Protein AF-A0A7W1RXL4-F1 (afdb_monomer)

Sequence (149 aa):
MLALMIPVCATCIWIECLNARAGNILPRRSHEDGQVLPVHGAWRVGVASERGWRRSRRIDENVPLTPAERSLMEGSTTHNRHEGVLRNAVGTLGLFQYLTVPLLGITAIASLIGERRRRAIAVAIAGIMAALICGGFMFQREYFTSLGL

pLDDT: mean 80.93, std 16.41, range [36.94, 97.38]

Radius of gyration: 20.7 Å; Cα contacts (8 Å, |Δi|>4): 133; chains: 1; bounding box: 46×25×65 Å

Foldseek 3Di:
DVVLLVLLLVLLVVLVVLCVVLVVAFQDPPPPDPDPDDDSRDLDPQLLDPVSVCVVVVHDPPDDDDPVVVVVSVVRNVSSVSSVVSLVSLLVVVVVSVPSLVVLLVVLVVQCVPDPDPVSVVVSVVSNVSSVVSVVVCVVRVSVVSNVD

Structure (mmCIF, N/CA/C/O backbone):
data_AF-A0A7W1RXL4-F1
#
_entry.id   AF-A0A7W1RXL4-F1
#
loop_
_atom_site.group_PDB
_atom_site.id
_atom_site.type_symbol
_atom_site.label_atom_id
_atom_site.label_alt_id
_atom_site.label_comp_id
_atom_site.label_asym_id
_atom_site.label_entity_id
_atom_site.label_seq_id
_atom_site.pdbx_PDB_ins_code
_atom_site.Cartn_x
_atom_site.Cartn_y
_atom_site.Cartn_z
_atom_site.occupancy
_atom_site.B_iso_or_equiv
_atom_site.auth_seq_id
_atom_site.auth_comp_id
_atom_site.auth_asym_id
_atom_site.auth_atom_id
_atom_site.pdbx_PDB_model_num
ATOM 1 N N . MET A 1 1 ? -8.205 -5.772 20.413 1.00 89.56 1 MET A N 1
ATOM 2 C CA . MET A 1 1 ? -7.778 -4.429 19.961 1.00 89.56 1 MET A CA 1
ATOM 3 C C . MET A 1 1 ? -6.289 -4.350 19.641 1.00 89.56 1 MET A C 1
ATOM 5 O O . MET A 1 1 ? -5.980 -4.196 18.473 1.00 89.56 1 MET A O 1
ATOM 9 N N . LEU A 1 2 ? -5.365 -4.523 20.600 1.00 90.44 2 LEU A N 1
ATOM 10 C CA . LEU A 1 2 ? -3.914 -4.469 20.314 1.00 90.44 2 LEU A CA 1
ATOM 11 C C . LEU A 1 2 ? -3.477 -5.439 19.201 1.00 90.44 2 LEU A C 1
ATOM 13 O O . LEU A 1 2 ? -2.719 -5.052 18.320 1.00 90.44 2 LEU A O 1
ATOM 17 N N . ALA A 1 3 ? -4.038 -6.652 19.190 1.00 93.12 3 ALA A N 1
ATOM 18 C CA . ALA A 1 3 ? -3.791 -7.650 18.147 1.00 93.12 3 ALA A CA 1
ATOM 19 C C . ALA A 1 3 ? -4.220 -7.210 16.731 1.00 93.12 3 ALA A C 1
ATOM 21 O O . ALA A 1 3 ? -3.662 -7.707 15.765 1.00 93.12 3 ALA A O 1
ATOM 22 N N . LEU A 1 4 ? -5.179 -6.282 16.602 1.00 91.19 4 LEU A N 1
ATOM 23 C CA . LEU A 1 4 ? -5.565 -5.672 15.319 1.00 91.19 4 LEU A CA 1
ATOM 24 C C . LEU A 1 4 ? -4.742 -4.413 15.031 1.00 91.19 4 LEU A C 1
ATOM 26 O O . LEU A 1 4 ? -4.325 -4.184 13.903 1.00 91.19 4 LEU A O 1
ATOM 30 N N . MET A 1 5 ? -4.479 -3.608 16.060 1.00 93.62 5 MET A N 1
ATOM 31 C CA . MET A 1 5 ? -3.754 -2.346 15.935 1.00 93.62 5 MET A CA 1
ATOM 32 C C . MET A 1 5 ? -2.316 -2.552 15.446 1.00 93.62 5 MET A C 1
ATOM 34 O O . MET A 1 5 ? -1.869 -1.842 14.551 1.00 93.62 5 MET A O 1
ATOM 38 N N . ILE A 1 6 ? -1.602 -3.536 16.002 1.00 94.56 6 ILE A N 1
ATOM 39 C CA . ILE A 1 6 ? -0.208 -3.829 15.642 1.00 94.56 6 ILE A CA 1
ATOM 40 C C . ILE A 1 6 ? -0.053 -4.133 14.144 1.00 94.56 6 ILE A C 1
ATOM 42 O O . ILE A 1 6 ? 0.722 -3.426 13.500 1.00 94.56 6 ILE A O 1
ATOM 46 N N . PRO A 1 7 ? -0.759 -5.122 13.555 1.00 93.62 7 PRO A N 1
ATOM 47 C CA . PRO A 1 7 ? -0.607 -5.415 12.136 1.00 93.62 7 PRO A CA 1
ATOM 48 C C . PRO A 1 7 ? -1.058 -4.247 11.257 1.00 93.62 7 PRO A C 1
ATOM 50 O O . PRO A 1 7 ? -0.354 -3.941 10.305 1.00 93.62 7 PRO A O 1
ATOM 53 N N . VAL A 1 8 ? -2.143 -3.537 11.597 1.00 93.44 8 VAL A N 1
ATOM 54 C CA . VAL A 1 8 ? -2.611 -2.367 10.825 1.00 93.44 8 VAL A CA 1
ATOM 55 C C . VAL A 1 8 ? -1.540 -1.276 10.739 1.00 93.44 8 VAL A C 1
ATOM 57 O O . VAL A 1 8 ? -1.231 -0.791 9.646 1.00 93.44 8 VAL A O 1
ATOM 60 N N . CYS A 1 9 ? -0.942 -0.911 11.876 1.00 94.38 9 CYS A N 1
ATOM 61 C CA . CYS A 1 9 ? 0.126 0.084 11.914 1.00 94.38 9 CYS A CA 1
ATOM 62 C C . CYS A 1 9 ? 1.390 -0.428 11.214 1.00 94.38 9 CYS A C 1
ATOM 64 O O . CYS A 1 9 ? 2.008 0.313 10.454 1.00 94.38 9 CYS A O 1
ATOM 66 N N . ALA A 1 10 ? 1.764 -1.692 11.436 1.00 94.81 10 ALA A N 1
ATOM 67 C CA . ALA A 1 10 ? 2.951 -2.289 10.832 1.00 94.81 10 ALA A CA 1
ATOM 68 C C . ALA A 1 10 ? 2.859 -2.320 9.302 1.00 94.81 10 ALA A C 1
ATOM 70 O O . ALA A 1 10 ? 3.810 -1.924 8.630 1.00 94.81 10 ALA A O 1
ATOM 71 N N . THR A 1 11 ? 1.713 -2.721 8.739 1.00 92.06 11 THR A N 1
ATOM 72 C CA . THR A 1 11 ? 1.513 -2.705 7.285 1.00 92.06 11 THR A CA 1
ATOM 73 C C . THR A 1 11 ? 1.522 -1.280 6.742 1.00 92.06 11 THR A C 1
ATOM 75 O O . THR A 1 11 ? 2.130 -1.043 5.703 1.00 92.06 11 THR A O 1
ATOM 78 N N . CYS A 1 12 ? 0.921 -0.317 7.455 1.00 91.50 12 CYS A N 1
ATOM 79 C CA . CYS A 1 12 ? 0.916 1.087 7.038 1.00 91.50 12 CYS A CA 1
ATOM 80 C C . CYS A 1 12 ? 2.339 1.655 6.974 1.00 91.50 12 CYS A C 1
ATOM 82 O O . CYS A 1 12 ? 2.740 2.210 5.955 1.00 91.50 12 CYS A O 1
ATOM 84 N N . ILE A 1 13 ? 3.122 1.462 8.038 1.00 92.88 13 ILE A N 1
ATOM 85 C CA . ILE A 1 13 ? 4.515 1.915 8.114 1.00 92.88 13 ILE A CA 1
ATOM 86 C C . ILE A 1 13 ? 5.356 1.242 7.032 1.00 92.88 13 ILE A C 1
ATOM 88 O O . ILE A 1 13 ? 6.143 1.904 6.363 1.00 92.88 13 ILE A O 1
ATOM 92 N N . TRP A 1 14 ? 5.188 -0.066 6.832 1.00 91.75 14 TRP A N 1
ATOM 93 C CA . TRP A 1 14 ? 5.956 -0.800 5.833 1.00 91.75 14 TRP A CA 1
ATOM 94 C C . TRP A 1 14 ? 5.702 -0.287 4.414 1.00 91.75 14 TRP A C 1
ATOM 96 O O . TRP A 1 14 ? 6.661 -0.052 3.676 1.00 91.75 14 TRP A O 1
ATOM 106 N N . ILE A 1 15 ? 4.437 -0.050 4.051 1.00 88.44 15 ILE A N 1
ATOM 107 C CA . ILE A 1 15 ? 4.082 0.528 2.750 1.00 88.44 15 ILE A CA 1
ATOM 108 C C . ILE A 1 15 ? 4.684 1.932 2.602 1.00 88.44 15 ILE A C 1
ATOM 110 O O . ILE A 1 15 ? 5.270 2.232 1.564 1.00 88.44 15 ILE A O 1
ATOM 114 N N . GLU A 1 16 ? 4.629 2.766 3.641 1.00 89.12 16 GLU A N 1
ATOM 115 C CA . GLU A 1 16 ? 5.229 4.106 3.617 1.00 89.12 16 GLU A CA 1
ATOM 116 C C . GLU A 1 16 ? 6.760 4.065 3.476 1.00 89.12 16 GLU A C 1
ATOM 118 O O . GLU A 1 16 ? 7.337 4.827 2.700 1.00 89.12 16 GLU A O 1
ATOM 123 N N . CYS A 1 17 ? 7.438 3.119 4.131 1.00 89.56 17 CYS A N 1
ATOM 124 C CA . CYS A 1 17 ? 8.870 2.898 3.939 1.00 89.56 17 CYS A CA 1
ATOM 125 C C . CYS A 1 17 ? 9.202 2.444 2.510 1.00 89.56 17 CYS A C 1
ATOM 127 O O . CYS A 1 17 ? 10.201 2.891 1.941 1.00 89.56 17 CYS A O 1
ATOM 129 N N . LEU A 1 18 ? 8.393 1.557 1.920 1.00 86.62 18 LEU A N 1
ATOM 130 C CA . LEU A 1 18 ? 8.566 1.136 0.528 1.00 86.62 18 LEU A CA 1
ATOM 131 C C . LEU A 1 18 ? 8.333 2.302 -0.437 1.00 86.62 18 LEU A C 1
ATOM 133 O O . LEU A 1 18 ? 9.106 2.475 -1.375 1.00 86.62 18 LEU A O 1
ATOM 137 N N . ASN A 1 19 ? 7.328 3.134 -0.173 1.00 84.19 19 ASN A N 1
ATOM 138 C CA . ASN A 1 19 ? 7.045 4.327 -0.956 1.00 84.19 19 ASN A CA 1
ATOM 139 C C . ASN A 1 19 ? 8.203 5.335 -0.887 1.00 84.19 19 ASN A C 1
ATOM 141 O O . ASN A 1 19 ? 8.666 5.813 -1.921 1.00 84.19 19 ASN A O 1
ATOM 145 N N . ALA A 1 20 ? 8.755 5.582 0.303 1.00 84.56 20 ALA A N 1
ATOM 146 C CA . ALA A 1 20 ? 9.934 6.429 0.463 1.00 84.56 20 ALA A CA 1
ATOM 147 C C . ALA A 1 20 ? 11.139 5.894 -0.336 1.00 84.56 20 ALA A C 1
ATOM 149 O O . ALA A 1 20 ? 11.817 6.660 -1.019 1.00 84.56 20 ALA A O 1
ATOM 150 N N . ARG A 1 21 ? 11.370 4.571 -0.331 1.00 81.88 21 ARG A N 1
ATOM 151 C CA . AR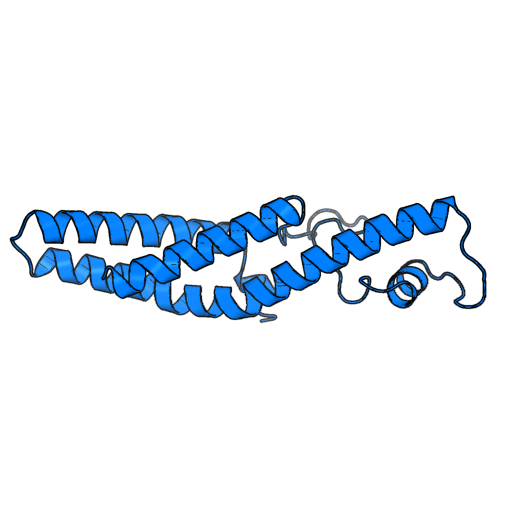G A 1 21 ? 12.435 3.916 -1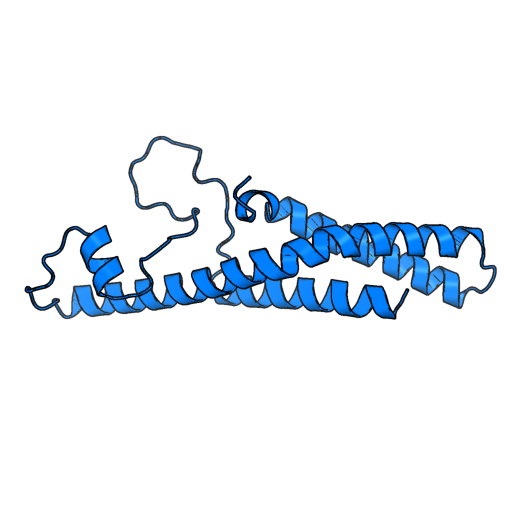.123 1.00 81.88 21 ARG A CA 1
ATOM 152 C C . ARG A 1 21 ? 12.193 3.951 -2.629 1.00 81.88 21 ARG A C 1
ATOM 154 O O . ARG A 1 21 ? 13.151 3.947 -3.400 1.00 81.88 21 ARG A O 1
ATOM 161 N N . ALA A 1 22 ? 10.934 3.965 -3.047 1.00 75.56 22 ALA A N 1
ATOM 162 C CA . ALA A 1 22 ? 10.570 4.150 -4.441 1.00 75.56 22 ALA A CA 1
ATOM 163 C C . ALA A 1 22 ? 10.787 5.607 -4.896 1.00 75.56 22 ALA A C 1
ATOM 165 O O . ALA A 1 22 ? 10.817 5.863 -6.089 1.00 75.56 22 ALA A O 1
ATOM 166 N N . GLY A 1 23 ? 11.008 6.556 -3.979 1.00 77.38 23 GLY A N 1
ATOM 167 C CA . GLY A 1 23 ? 11.140 7.979 -4.301 1.00 77.38 23 GLY A CA 1
ATOM 168 C C . GLY A 1 23 ? 9.820 8.738 -4.179 1.00 77.38 23 GLY A C 1
ATOM 169 O O . GLY A 1 23 ? 9.614 9.723 -4.878 1.00 77.38 23 GLY A O 1
ATOM 170 N N . ASN A 1 24 ? 8.927 8.282 -3.294 1.00 75.69 24 ASN A N 1
ATOM 171 C CA . ASN A 1 24 ? 7.586 8.829 -3.079 1.00 75.69 24 ASN A CA 1
ATOM 172 C C . ASN A 1 24 ? 6.685 8.758 -4.323 1.00 75.69 24 ASN A C 1
ATOM 174 O O . ASN A 1 24 ? 5.849 9.638 -4.544 1.00 75.69 24 ASN A O 1
ATOM 178 N N . ILE A 1 25 ? 6.853 7.698 -5.120 1.00 66.62 25 ILE A N 1
ATOM 179 C CA . ILE A 1 25 ? 6.009 7.404 -6.277 1.00 66.62 25 ILE A CA 1
ATOM 180 C C . ILE A 1 25 ? 4.684 6.856 -5.762 1.00 66.62 25 ILE A C 1
ATOM 182 O O . ILE A 1 25 ? 4.525 5.662 -5.508 1.00 66.62 25 ILE A O 1
ATOM 186 N N . LEU A 1 26 ? 3.711 7.737 -5.620 1.00 60.72 26 LEU A N 1
ATOM 187 C CA . LEU A 1 26 ? 2.337 7.283 -5.564 1.00 60.72 26 LEU A CA 1
ATOM 188 C C . LEU A 1 26 ? 1.743 7.194 -6.956 1.00 60.72 26 LEU A C 1
ATOM 190 O O . LEU A 1 26 ? 2.130 7.983 -7.823 1.00 60.72 26 LEU A O 1
ATOM 194 N N . PRO A 1 27 ? 0.715 6.353 -7.136 1.00 54.53 27 PRO A N 1
ATOM 195 C CA . PRO A 1 27 ? -0.251 6.563 -8.197 1.00 54.53 27 PRO A CA 1
ATOM 196 C C . PRO A 1 27 ? -0.984 7.882 -7.931 1.00 54.53 27 PRO A C 1
ATOM 198 O O . PRO A 1 27 ? -2.051 7.917 -7.333 1.00 54.53 27 PRO A O 1
ATOM 201 N N . ARG A 1 28 ? -0.378 9.004 -8.314 1.00 49.78 28 ARG A N 1
ATOM 202 C CA . ARG A 1 28 ? -1.077 10.278 -8.427 1.00 49.78 28 ARG A CA 1
ATOM 203 C C . ARG A 1 28 ? -1.587 10.317 -9.856 1.00 49.78 28 ARG A C 1
ATOM 205 O O . ARG A 1 28 ? -0.766 10.279 -10.774 1.00 49.78 28 ARG A O 1
ATOM 212 N N . ARG A 1 29 ? -2.916 10.338 -10.030 1.00 47.06 29 ARG A N 1
ATOM 213 C CA . ARG A 1 29 ? -3.607 10.558 -11.312 1.00 47.06 29 ARG A CA 1
ATOM 214 C C . ARG A 1 29 ? -2.745 11.386 -12.264 1.00 47.06 29 ARG A C 1
ATOM 216 O O . ARG A 1 29 ? -2.581 12.586 -12.089 1.00 47.06 29 ARG A O 1
ATOM 223 N N . SER A 1 30 ? -2.234 10.737 -13.299 1.00 44.25 30 SER A N 1
ATOM 224 C CA . SER A 1 30 ? -1.622 11.382 -14.463 1.00 44.25 30 SER A CA 1
ATOM 225 C C . SER A 1 3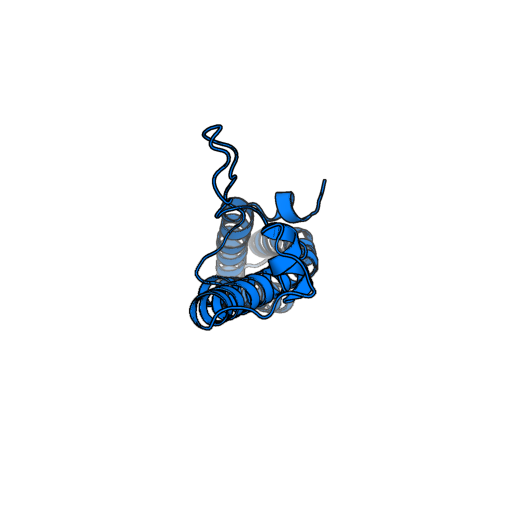0 ? -2.703 11.746 -15.484 1.00 44.25 30 SER A C 1
ATOM 227 O O . SER A 1 30 ? -2.549 11.514 -16.677 1.00 44.25 30 SER A O 1
ATOM 229 N N . HIS A 1 31 ? -3.842 12.243 -14.992 1.00 42.88 31 HIS A N 1
ATOM 230 C CA . HIS A 1 31 ? -5.037 12.472 -15.801 1.00 42.88 31 HIS A CA 1
ATOM 231 C C . HIS A 1 31 ? -5.323 13.948 -16.084 1.00 42.88 31 HIS A C 1
ATOM 233 O O . HIS A 1 31 ? -6.324 14.243 -16.733 1.00 42.88 31 HIS A O 1
ATOM 239 N N . GLU A 1 32 ? -4.456 14.854 -15.638 1.00 42.31 32 GLU A N 1
ATOM 240 C CA . GLU A 1 32 ? -4.514 16.259 -16.022 1.00 42.31 32 GLU A CA 1
ATOM 241 C C . GLU A 1 32 ? -3.408 16.554 -17.031 1.00 42.31 32 GLU A C 1
ATOM 243 O O . GLU A 1 32 ? -2.256 16.167 -16.849 1.00 42.31 32 GLU A O 1
ATOM 248 N N . ASP A 1 33 ? -3.828 17.235 -18.090 1.00 40.03 33 ASP A N 1
ATOM 249 C CA . ASP A 1 33 ? -3.053 17.768 -19.201 1.00 40.03 33 ASP A CA 1
ATOM 250 C C . ASP A 1 33 ? -2.632 16.735 -20.242 1.00 40.03 33 ASP A C 1
ATOM 252 O O . ASP A 1 33 ? -1.752 15.911 -20.028 1.00 40.03 33 ASP A O 1
ATOM 256 N N . GLY A 1 34 ? -3.276 16.806 -21.414 1.00 42.56 34 GLY A N 1
ATOM 257 C CA . GLY A 1 34 ? -3.068 15.953 -22.589 1.00 42.56 34 GLY A CA 1
ATOM 258 C C . GLY A 1 34 ? -1.685 16.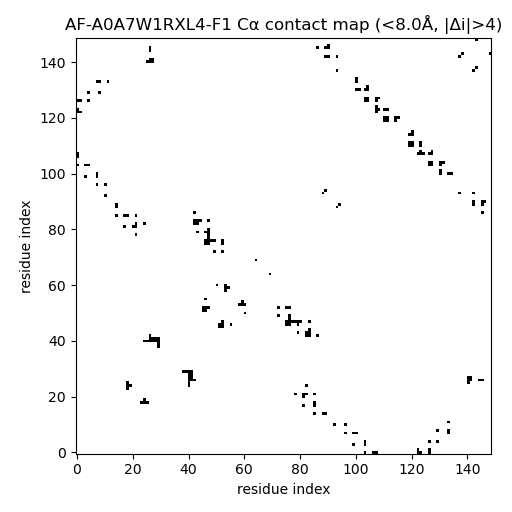083 -23.238 1.00 42.56 34 GLY A C 1
ATOM 259 O O . GLY A 1 34 ? -1.570 16.265 -24.448 1.00 42.56 34 GLY A O 1
ATOM 260 N N . GLN A 1 35 ? -0.627 15.971 -22.443 1.00 36.94 35 GLN A N 1
ATOM 261 C CA . GLN A 1 35 ? 0.745 15.845 -22.879 1.00 36.94 35 GLN A CA 1
ATOM 262 C C . GLN A 1 35 ? 1.126 14.367 -22.934 1.00 36.94 35 GLN A C 1
ATOM 264 O O . GLN A 1 35 ? 1.158 13.655 -21.933 1.00 36.94 35 GLN A O 1
ATOM 269 N N . VAL A 1 36 ? 1.492 13.922 -24.134 1.00 43.06 36 VAL A N 1
ATOM 270 C CA . VAL A 1 36 ? 2.105 12.618 -24.425 1.00 43.06 36 VAL A CA 1
ATOM 271 C C . VAL A 1 36 ? 3.578 12.624 -23.974 1.00 43.06 36 VAL A C 1
ATOM 273 O O . VAL A 1 36 ? 4.491 12.305 -24.732 1.00 43.06 36 VAL A O 1
ATOM 276 N N . LEU A 1 37 ? 3.834 13.048 -22.737 1.00 41.78 37 LEU A N 1
ATOM 277 C CA . LEU A 1 37 ? 5.143 12.980 -22.093 1.00 41.78 37 LEU A CA 1
ATOM 278 C C . LEU A 1 37 ? 5.144 11.856 -21.050 1.00 41.78 37 LEU A C 1
ATOM 280 O O . LEU A 1 37 ? 4.086 11.454 -20.566 1.00 41.78 37 LEU A O 1
ATOM 284 N N . PRO A 1 38 ? 6.316 11.257 -20.771 1.00 42.19 38 PRO A N 1
ATOM 285 C CA . PRO A 1 38 ? 6.427 9.935 -20.176 1.00 42.19 38 PRO A CA 1
ATOM 286 C C . PRO A 1 38 ? 5.966 9.979 -18.719 1.00 42.19 38 PRO A C 1
ATOM 288 O O . PRO A 1 38 ? 6.744 10.245 -17.812 1.00 42.19 38 PRO A O 1
ATOM 291 N N . VAL A 1 39 ? 4.685 9.678 -18.543 1.00 44.78 39 VAL A N 1
ATOM 292 C CA . VAL A 1 39 ? 3.904 9.571 -17.315 1.00 44.78 39 VAL A CA 1
ATOM 293 C C . VAL A 1 39 ? 4.766 9.260 -16.082 1.00 44.78 39 VAL A C 1
ATOM 295 O O . VAL A 1 39 ? 5.299 8.155 -15.935 1.00 44.78 39 VAL A O 1
ATOM 298 N N . HIS A 1 40 ? 4.905 10.258 -15.208 1.00 42.00 40 HIS A N 1
ATOM 299 C CA . HIS A 1 40 ? 5.562 10.182 -13.897 1.00 42.00 40 HIS A CA 1
ATOM 300 C C . HIS A 1 40 ? 4.570 9.874 -12.753 1.00 42.00 40 HIS A C 1
ATOM 302 O O . HIS A 1 40 ? 4.841 10.185 -11.599 1.00 42.00 40 HIS A O 1
ATOM 308 N N . GLY A 1 41 ? 3.420 9.255 -13.048 1.00 43.69 41 GLY A N 1
ATOM 309 C CA . GLY A 1 41 ? 2.386 8.986 -12.033 1.00 43.69 41 GLY A CA 1
ATOM 310 C C . GLY A 1 41 ? 1.509 7.755 -12.270 1.00 43.69 41 GLY A C 1
ATOM 311 O O . GLY A 1 41 ? 0.553 7.544 -11.533 1.00 43.69 41 GLY A O 1
ATOM 312 N N . ALA A 1 42 ? 1.799 6.937 -13.284 1.00 52.19 42 ALA A N 1
ATOM 313 C CA . ALA A 1 42 ? 1.082 5.691 -13.541 1.00 52.19 42 ALA A CA 1
ATOM 314 C C . ALA A 1 42 ? 2.040 4.519 -13.399 1.00 52.19 42 ALA A C 1
ATOM 316 O O . ALA A 1 42 ? 3.151 4.572 -13.927 1.00 52.19 42 ALA A O 1
ATOM 317 N N . TRP A 1 43 ? 1.560 3.465 -12.737 1.00 55.41 43 TRP A N 1
ATOM 318 C CA . TRP A 1 43 ? 2.293 2.224 -12.547 1.00 55.41 43 TRP A CA 1
ATOM 319 C C . TRP A 1 43 ? 2.874 1.716 -13.876 1.00 55.41 43 TRP A C 1
ATOM 321 O O . TRP A 1 43 ? 2.119 1.234 -14.728 1.00 55.41 43 TRP A O 1
ATOM 331 N N . ARG A 1 44 ? 4.193 1.783 -14.079 1.00 58.12 44 ARG A N 1
ATOM 332 C CA . ARG A 1 44 ? 4.833 1.309 -15.313 1.00 58.12 44 ARG A CA 1
ATOM 333 C C . ARG A 1 44 ? 4.891 -0.208 -15.331 1.00 58.12 44 ARG A C 1
ATOM 335 O O . ARG A 1 44 ? 5.810 -0.843 -14.818 1.00 58.12 44 ARG A O 1
ATOM 342 N N . VAL A 1 45 ? 3.900 -0.815 -15.976 1.00 56.03 45 VAL A N 1
ATOM 343 C CA . VAL A 1 45 ? 3.885 -2.262 -16.202 1.00 56.03 45 VAL A CA 1
ATOM 344 C C . VAL A 1 45 ? 4.895 -2.615 -17.289 1.00 56.03 45 VAL A C 1
ATOM 346 O O . VAL A 1 45 ? 4.794 -2.151 -18.420 1.00 56.03 45 VAL A O 1
ATOM 349 N N . GLY A 1 46 ? 5.870 -3.459 -16.951 1.00 56.78 46 GLY A N 1
ATOM 350 C CA . GLY A 1 46 ? 6.698 -4.147 -17.946 1.00 56.78 46 GLY A CA 1
ATOM 351 C C . GLY A 1 46 ? 8.049 -3.515 -18.283 1.00 56.78 46 GLY A C 1
ATOM 352 O O . GLY A 1 46 ? 8.745 -4.069 -19.124 1.00 56.78 46 GLY A O 1
ATOM 353 N N . VAL A 1 47 ? 8.478 -2.434 -17.619 1.00 63.12 47 VAL A N 1
ATOM 354 C CA . VAL A 1 47 ? 9.770 -1.756 -17.895 1.00 63.12 47 VAL A CA 1
ATOM 355 C C . VAL A 1 47 ? 10.879 -2.147 -16.889 1.00 63.12 47 VAL A C 1
ATOM 357 O O . VAL A 1 47 ? 11.952 -1.554 -16.838 1.00 63.12 47 VAL A O 1
ATOM 360 N N . ALA A 1 48 ? 10.656 -3.189 -16.081 1.00 67.94 48 ALA A N 1
ATOM 361 C CA . ALA A 1 48 ? 11.635 -3.694 -15.104 1.00 67.94 48 ALA A CA 1
ATOM 362 C C . ALA A 1 48 ? 12.744 -4.580 -15.718 1.00 67.94 48 ALA A C 1
ATOM 364 O O . ALA A 1 48 ? 13.582 -5.112 -14.997 1.00 67.94 48 ALA A O 1
ATOM 365 N N . SER A 1 49 ? 12.751 -4.756 -17.042 1.00 81.75 49 SER A N 1
ATOM 366 C CA . SER A 1 49 ? 13.786 -5.485 -17.785 1.00 81.75 49 SER A CA 1
ATOM 367 C C . SER A 1 49 ? 14.336 -4.619 -18.914 1.00 81.75 49 SER A C 1
ATOM 369 O O . SER A 1 49 ? 13.622 -3.755 -19.424 1.00 81.75 49 SER A O 1
ATOM 371 N N . GLU A 1 50 ? 15.570 -4.886 -19.354 1.00 82.38 50 GLU A N 1
ATOM 372 C CA . GLU A 1 50 ? 16.153 -4.249 -20.547 1.00 82.38 50 GLU A CA 1
ATOM 373 C C . GLU A 1 50 ? 15.221 -4.380 -21.755 1.00 82.38 50 GLU A C 1
ATOM 375 O O . GLU A 1 50 ? 14.946 -3.400 -22.442 1.00 82.38 50 GLU A O 1
ATOM 380 N N . ARG A 1 51 ? 14.658 -5.573 -21.972 1.00 85.31 51 ARG A N 1
ATOM 381 C CA . ARG A 1 51 ? 13.717 -5.836 -23.066 1.00 85.31 51 ARG A CA 1
ATOM 382 C C . ARG A 1 51 ? 12.484 -4.936 -22.994 1.00 85.31 51 ARG A C 1
ATOM 384 O O . ARG A 1 51 ? 12.053 -4.377 -23.997 1.00 85.31 51 ARG A O 1
ATOM 391 N N . GLY A 1 52 ? 11.935 -4.773 -21.793 1.00 82.06 52 GLY A N 1
ATOM 392 C CA . GLY A 1 52 ? 10.826 -3.863 -21.522 1.00 82.06 52 GLY A CA 1
ATOM 393 C C . GLY A 1 52 ? 11.177 -2.400 -21.776 1.00 82.06 52 GLY A C 1
ATOM 394 O O . GLY A 1 52 ? 10.415 -1.675 -22.416 1.00 82.06 52 GLY A O 1
ATOM 395 N N . TRP A 1 53 ? 12.361 -1.981 -21.327 1.00 84.94 53 TRP A N 1
ATOM 396 C CA . TRP A 1 53 ? 12.895 -0.641 -21.554 1.00 84.94 53 TRP A CA 1
ATOM 397 C C . TRP A 1 53 ? 13.089 -0.345 -23.041 1.00 84.94 53 TRP A C 1
ATOM 399 O O . TRP A 1 53 ? 12.564 0.657 -23.532 1.00 84.94 53 TRP A O 1
ATOM 409 N N . ARG A 1 54 ? 13.712 -1.263 -23.784 1.00 84.50 54 ARG A N 1
ATOM 410 C CA . ARG A 1 54 ? 13.887 -1.167 -25.238 1.00 84.50 54 ARG A CA 1
ATOM 411 C C . ARG A 1 54 ? 12.555 -1.077 -25.971 1.00 84.50 54 ARG A C 1
ATOM 413 O O . ARG A 1 54 ? 12.367 -0.152 -26.756 1.00 84.50 54 ARG A O 1
ATOM 420 N N . ARG A 1 55 ? 11.592 -1.953 -25.652 1.00 84.12 55 ARG A N 1
ATOM 421 C CA . ARG A 1 55 ? 10.234 -1.902 -26.230 1.00 84.12 55 ARG A CA 1
ATOM 422 C C . ARG A 1 55 ? 9.549 -0.565 -25.971 1.00 84.12 55 ARG A C 1
ATOM 424 O O . ARG A 1 55 ? 8.972 0.003 -26.893 1.00 84.12 55 ARG A O 1
ATOM 431 N N . SER A 1 56 ? 9.654 -0.035 -24.750 1.00 80.00 56 SER A N 1
ATOM 432 C CA . SER A 1 56 ? 9.057 1.259 -24.390 1.00 80.00 56 SER A CA 1
ATOM 433 C C . SER A 1 56 ? 9.648 2.434 -25.177 1.00 80.00 56 SER A C 1
ATOM 435 O O . SER A 1 56 ? 8.950 3.411 -25.435 1.00 80.00 56 SER A O 1
ATOM 437 N N . ARG A 1 57 ? 10.913 2.322 -25.603 1.00 82.44 57 ARG A N 1
ATOM 438 C CA . ARG A 1 57 ? 11.623 3.336 -26.395 1.00 82.44 57 ARG A CA 1
ATOM 439 C C . ARG A 1 57 ? 11.714 3.015 -27.887 1.00 82.44 57 ARG A C 1
ATOM 441 O O . ARG A 1 57 ? 12.323 3.785 -28.618 1.00 82.44 57 ARG A O 1
ATOM 448 N N . ARG A 1 58 ? 11.097 1.916 -28.341 1.00 85.56 58 ARG A N 1
ATOM 449 C CA . ARG A 1 58 ? 11.159 1.426 -29.731 1.00 85.56 58 ARG A CA 1
ATOM 450 C C . ARG A 1 58 ? 12.600 1.244 -30.239 1.00 85.56 58 ARG A C 1
ATOM 452 O O . ARG A 1 58 ? 12.884 1.500 -31.403 1.00 85.56 58 ARG A O 1
ATOM 459 N N . ILE A 1 59 ? 13.497 0.812 -29.355 1.00 85.69 59 ILE A N 1
ATOM 460 C CA . ILE A 1 59 ? 14.894 0.492 -29.679 1.00 85.69 59 ILE A CA 1
ATOM 461 C C . ILE A 1 59 ? 14.961 -0.979 -30.106 1.00 85.69 59 ILE A C 1
ATOM 463 O O . ILE A 1 59 ? 14.387 -1.836 -29.431 1.00 85.69 59 ILE A O 1
ATOM 467 N N . ASP A 1 60 ? 15.664 -1.273 -31.203 1.00 89.12 60 ASP A N 1
ATOM 468 C CA . ASP A 1 60 ? 15.897 -2.643 -31.680 1.00 89.12 60 ASP A CA 1
ATOM 469 C C . ASP A 1 60 ? 16.642 -3.470 -30.614 1.00 89.12 60 ASP A C 1
ATOM 471 O O . ASP A 1 60 ? 17.601 -2.996 -30.003 1.00 89.12 60 ASP A O 1
ATOM 475 N N . GLU A 1 61 ? 16.198 -4.706 -30.364 1.00 89.12 61 GLU A N 1
ATOM 476 C CA . GLU A 1 61 ? 16.816 -5.621 -29.393 1.00 89.12 61 GLU A CA 1
ATOM 477 C C . GLU A 1 61 ? 18.239 -6.041 -29.809 1.00 89.12 61 GLU A C 1
ATOM 479 O O . GLU A 1 61 ? 19.052 -6.351 -28.941 1.00 89.12 61 GLU A O 1
ATOM 484 N N . ASN A 1 62 ? 18.564 -5.990 -31.104 1.00 92.25 62 ASN A N 1
ATOM 485 C CA . ASN A 1 62 ? 19.856 -6.427 -31.642 1.00 92.25 62 ASN A CA 1
ATOM 486 C C . ASN A 1 62 ? 20.943 -5.341 -31.605 1.00 92.25 62 ASN A C 1
ATOM 488 O O . ASN A 1 62 ? 22.119 -5.636 -31.815 1.00 92.25 62 ASN A O 1
ATOM 492 N N . VAL A 1 63 ? 20.575 -4.082 -31.349 1.00 91.88 63 VAL A N 1
ATOM 493 C CA . VAL A 1 63 ? 21.529 -2.965 -31.328 1.00 91.88 63 VAL A CA 1
ATOM 494 C C . VAL A 1 63 ? 22.166 -2.857 -29.935 1.00 91.88 63 VAL A C 1
ATOM 496 O O . VAL A 1 63 ? 21.441 -2.777 -28.937 1.00 91.88 63 VAL A O 1
ATOM 499 N N . PRO A 1 64 ? 23.504 -2.848 -29.807 1.00 92.56 64 PRO A N 1
ATOM 500 C CA . PRO A 1 64 ? 24.148 -2.654 -28.512 1.00 92.56 64 PRO A CA 1
ATOM 501 C C . PRO A 1 64 ? 23.844 -1.253 -27.964 1.00 92.56 64 PRO A C 1
ATOM 503 O O . PRO A 1 64 ? 23.950 -0.265 -28.687 1.00 92.56 64 PRO A O 1
ATOM 506 N N . LEU A 1 65 ? 23.477 -1.165 -26.680 1.00 91.50 65 LEU A N 1
ATOM 507 C CA . LEU A 1 65 ? 23.226 0.123 -26.024 1.00 91.50 65 LEU A CA 1
ATOM 508 C C . LEU A 1 65 ? 24.515 0.930 -25.923 1.00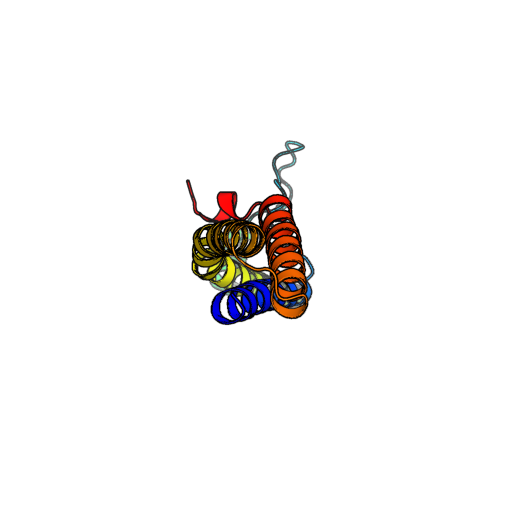 91.50 65 LEU A C 1
ATOM 510 O O . LEU A 1 65 ? 25.562 0.403 -25.528 1.00 91.50 65 LEU A O 1
ATOM 514 N N . THR A 1 66 ? 24.405 2.229 -26.176 1.00 93.62 66 THR A N 1
ATOM 515 C CA . THR A 1 66 ? 25.467 3.174 -25.838 1.00 93.62 66 THR A CA 1
ATOM 516 C C . THR A 1 66 ? 25.681 3.222 -24.314 1.00 93.62 66 THR A C 1
ATOM 518 O O . THR A 1 66 ? 24.763 2.918 -23.541 1.00 93.62 66 THR A O 1
ATOM 521 N N . PRO A 1 67 ? 26.868 3.635 -23.829 1.00 94.50 67 PRO A N 1
ATOM 522 C CA . PRO A 1 67 ? 27.113 3.782 -22.391 1.00 94.50 67 PRO A CA 1
ATOM 523 C C . PRO A 1 67 ? 26.106 4.711 -21.692 1.00 94.50 67 PRO A C 1
ATOM 525 O O . PRO A 1 67 ? 25.669 4.427 -20.577 1.00 94.50 67 PRO A O 1
ATOM 528 N N . ALA A 1 68 ? 25.688 5.787 -22.368 1.00 90.69 68 ALA A N 1
ATOM 529 C CA . ALA A 1 68 ? 24.689 6.722 -21.855 1.00 90.69 68 ALA A CA 1
ATOM 530 C C . ALA A 1 68 ? 23.301 6.069 -21.725 1.00 90.69 68 ALA A C 1
ATOM 532 O O . ALA A 1 68 ? 22.647 6.194 -20.689 1.00 90.69 68 ALA A O 1
ATOM 533 N N . GLU A 1 69 ? 22.862 5.322 -22.741 1.00 89.31 69 GLU A N 1
ATOM 534 C CA . GLU A 1 69 ? 21.592 4.592 -22.694 1.00 89.31 69 GLU A CA 1
ATOM 535 C C . GLU A 1 69 ? 21.593 3.503 -21.629 1.00 89.31 69 GLU A C 1
ATOM 537 O O . GLU A 1 69 ? 20.577 3.313 -20.966 1.00 89.31 69 GLU A O 1
ATOM 542 N N . ARG A 1 70 ? 22.725 2.821 -21.419 1.00 90.81 70 ARG A N 1
ATOM 543 C CA . ARG A 1 70 ? 22.854 1.813 -20.363 1.00 90.81 70 ARG A CA 1
ATOM 544 C C . ARG A 1 70 ? 22.641 2.422 -18.979 1.00 90.81 70 ARG A C 1
ATOM 546 O O . ARG A 1 70 ? 21.859 1.881 -18.207 1.00 90.81 70 ARG A O 1
ATOM 553 N N . SER A 1 71 ? 23.257 3.569 -18.695 1.00 88.75 71 SER A N 1
ATOM 554 C CA . SER A 1 71 ? 23.061 4.266 -17.417 1.00 88.75 71 SER A CA 1
ATOM 555 C C . SER A 1 71 ? 21.601 4.705 -17.218 1.00 88.75 71 SER A C 1
ATOM 557 O O . SER A 1 71 ? 21.019 4.493 -16.153 1.00 88.75 71 SER A O 1
ATOM 559 N N . LEU A 1 72 ? 20.964 5.237 -18.268 1.00 86.50 72 LEU A N 1
ATOM 560 C CA . LEU A 1 72 ? 19.541 5.601 -18.236 1.00 86.50 72 LEU A CA 1
ATOM 561 C C . LEU A 1 72 ? 18.628 4.382 -18.052 1.00 86.50 72 LEU A C 1
ATOM 563 O O . LEU A 1 72 ? 17.624 4.453 -17.338 1.00 86.50 72 LEU A O 1
ATOM 567 N N . MET A 1 73 ? 18.962 3.270 -18.703 1.00 87.88 73 MET A N 1
ATOM 568 C CA . MET A 1 73 ? 18.248 2.009 -18.570 1.00 87.88 73 MET A CA 1
ATOM 569 C C . MET A 1 73 ? 18.365 1.477 -17.147 1.00 87.88 73 MET A C 1
ATOM 571 O O . MET A 1 73 ? 17.339 1.166 -16.561 1.00 87.88 73 MET A O 1
ATOM 575 N N . GLU A 1 74 ? 19.567 1.402 -16.578 1.00 87.56 74 GLU A N 1
ATOM 576 C CA . GLU A 1 74 ? 19.804 0.914 -15.214 1.00 87.56 74 GLU A CA 1
ATOM 577 C C . GLU A 1 74 ? 19.056 1.744 -14.165 1.00 87.56 74 GLU A C 1
ATOM 579 O O . GLU A 1 74 ? 18.411 1.186 -13.271 1.00 87.56 74 GLU A O 1
ATOM 584 N N . GLY A 1 75 ? 19.064 3.074 -14.307 1.00 83.44 75 GLY A N 1
ATOM 585 C CA . GLY A 1 75 ? 18.269 3.957 -13.454 1.00 83.44 75 GLY A CA 1
ATOM 586 C C . GLY A 1 75 ? 16.770 3.672 -13.578 1.00 83.44 75 GLY A C 1
ATOM 587 O O . GLY A 1 75 ? 16.071 3.523 -12.574 1.00 83.44 75 GLY A O 1
ATOM 588 N N . SER A 1 76 ? 16.273 3.522 -14.810 1.00 80.06 76 SER A N 1
ATOM 589 C CA . SER A 1 76 ? 14.858 3.249 -15.065 1.00 80.06 76 SER A CA 1
ATOM 590 C C . SER A 1 76 ? 14.427 1.858 -14.592 1.00 80.06 76 SER A C 1
ATOM 592 O O . SER A 1 76 ? 13.386 1.737 -13.956 1.00 80.06 76 SER A O 1
ATOM 594 N N . THR A 1 77 ? 15.206 0.807 -14.848 1.00 81.69 77 THR A N 1
ATOM 595 C CA . THR A 1 77 ? 14.874 -0.567 -14.441 1.00 81.69 77 THR A CA 1
ATOM 596 C C . THR A 1 77 ? 14.889 -0.715 -12.925 1.00 81.69 77 THR A C 1
ATOM 598 O O . THR A 1 77 ? 13.985 -1.346 -12.377 1.00 81.69 77 THR A O 1
ATOM 601 N N . THR A 1 78 ? 15.849 -0.089 -12.236 1.00 81.75 78 THR A N 1
ATOM 602 C CA . THR A 1 78 ? 15.901 -0.063 -10.765 1.00 81.75 78 THR A CA 1
ATOM 603 C C . THR A 1 78 ? 14.672 0.633 -10.187 1.00 81.75 78 THR A C 1
ATOM 605 O O . THR A 1 78 ? 14.009 0.093 -9.301 1.00 81.75 78 THR A O 1
ATOM 608 N N . HIS A 1 79 ? 14.313 1.789 -10.748 1.00 78.31 79 HIS A N 1
ATOM 609 C CA . HIS A 1 79 ? 13.118 2.534 -10.363 1.00 78.31 79 HIS A CA 1
ATOM 610 C C . HIS A 1 79 ? 11.835 1.708 -10.562 1.00 78.31 79 HIS A C 1
ATOM 612 O O . HIS A 1 79 ? 11.094 1.479 -9.606 1.00 78.31 79 HIS A O 1
ATOM 618 N N . ASN A 1 80 ? 11.634 1.148 -11.760 1.00 77.94 80 ASN A N 1
ATOM 619 C CA . ASN A 1 80 ? 10.460 0.330 -12.085 1.00 77.94 80 ASN A CA 1
ATOM 620 C C . ASN A 1 80 ? 10.386 -0.955 -11.240 1.00 77.94 80 ASN A C 1
ATOM 622 O O . ASN A 1 80 ? 9.306 -1.499 -11.011 1.00 77.94 80 ASN A O 1
ATOM 626 N N . ARG A 1 81 ? 11.528 -1.476 -10.771 1.00 80.50 81 ARG A N 1
ATOM 627 C CA . ARG A 1 81 ? 11.565 -2.637 -9.874 1.00 80.50 81 ARG A CA 1
ATOM 628 C C . ARG A 1 81 ? 11.045 -2.282 -8.484 1.00 80.50 81 ARG A C 1
ATOM 630 O O . ARG A 1 81 ? 10.244 -3.039 -7.940 1.00 80.50 81 ARG A O 1
ATOM 637 N N . HIS A 1 82 ? 11.478 -1.157 -7.914 1.00 81.88 82 HIS A N 1
ATOM 638 C CA . HIS A 1 82 ? 10.968 -0.682 -6.621 1.00 81.88 82 HIS A CA 1
ATOM 639 C C . HIS A 1 82 ? 9.474 -0.381 -6.697 1.00 81.88 82 HIS A C 1
ATOM 641 O O . HIS A 1 82 ? 8.710 -0.777 -5.819 1.00 81.88 82 HIS A O 1
ATOM 647 N N . GLU A 1 83 ? 9.060 0.237 -7.795 1.00 79.12 83 GLU A N 1
ATOM 648 C CA . GLU A 1 83 ? 7.667 0.483 -8.121 1.00 79.12 83 GLU A CA 1
ATOM 649 C C . GLU A 1 83 ? 6.864 -0.833 -8.209 1.00 79.12 83 GLU A C 1
ATOM 651 O O . GLU A 1 83 ? 5.857 -0.992 -7.526 1.00 79.12 83 GLU A O 1
ATOM 656 N N . GLY A 1 84 ? 7.337 -1.842 -8.946 1.00 78.19 84 GLY A N 1
ATOM 657 C CA . GLY A 1 84 ? 6.664 -3.145 -9.023 1.00 78.19 84 GLY A CA 1
ATOM 658 C C . GLY A 1 84 ? 6.493 -3.833 -7.661 1.00 78.19 84 GLY A C 1
ATOM 659 O O . GLY A 1 84 ? 5.437 -4.404 -7.382 1.00 78.19 84 GLY A O 1
ATOM 660 N N . VAL A 1 85 ? 7.502 -3.740 -6.787 1.00 82.88 85 VAL A N 1
ATOM 661 C CA . VAL A 1 85 ? 7.426 -4.261 -5.411 1.00 82.88 85 VAL A CA 1
ATOM 662 C C . VAL A 1 85 ? 6.386 -3.500 -4.592 1.00 82.88 85 VAL A C 1
ATOM 664 O O . VAL A 1 85 ? 5.560 -4.135 -3.937 1.00 82.88 85 VAL A O 1
ATOM 667 N N . LEU A 1 86 ? 6.391 -2.164 -4.652 1.00 83.06 86 LEU A N 1
ATOM 668 C CA . LEU A 1 86 ? 5.412 -1.331 -3.954 1.00 83.06 86 LEU A CA 1
ATOM 669 C C . LEU A 1 86 ? 3.991 -1.638 -4.435 1.00 83.06 86 LEU A C 1
ATOM 671 O O . LEU A 1 86 ? 3.103 -1.828 -3.611 1.00 83.06 86 LEU A O 1
ATOM 675 N N . ARG A 1 87 ? 3.780 -1.770 -5.747 1.00 79.00 87 ARG A N 1
ATOM 676 C CA . ARG A 1 87 ? 2.476 -2.124 -6.314 1.00 79.00 87 ARG A CA 1
ATOM 677 C C . ARG A 1 87 ? 1.969 -3.453 -5.784 1.00 79.00 87 ARG A C 1
ATOM 679 O O . ARG A 1 87 ? 0.814 -3.551 -5.389 1.00 79.00 87 ARG A O 1
ATOM 686 N N . ASN A 1 88 ? 2.819 -4.477 -5.788 1.00 82.50 88 ASN A N 1
ATOM 687 C CA . ASN A 1 88 ? 2.432 -5.805 -5.325 1.00 82.50 88 ASN A CA 1
ATOM 688 C C . ASN A 1 88 ? 2.127 -5.804 -3.817 1.00 82.50 88 ASN A C 1
ATOM 690 O O . ASN A 1 88 ? 1.153 -6.412 -3.368 1.00 82.50 88 ASN A O 1
ATOM 694 N N . ALA A 1 89 ? 2.928 -5.065 -3.042 1.00 84.88 89 ALA A N 1
ATOM 695 C CA . ALA A 1 89 ? 2.700 -4.852 -1.619 1.00 84.88 89 ALA A CA 1
ATOM 696 C C . ALA A 1 89 ? 1.364 -4.143 -1.356 1.00 84.88 89 ALA A C 1
ATOM 698 O O . ALA A 1 89 ? 0.583 -4.625 -0.542 1.00 84.88 89 ALA A O 1
ATOM 699 N N . VAL A 1 90 ? 1.068 -3.052 -2.067 1.00 83.19 90 VAL A N 1
ATOM 700 C CA . VAL A 1 90 ? -0.202 -2.317 -1.947 1.00 83.19 90 VAL A CA 1
ATOM 701 C C . VAL A 1 90 ? -1.381 -3.171 -2.417 1.00 83.19 90 VAL A C 1
ATOM 703 O O . VAL A 1 90 ? -2.402 -3.202 -1.742 1.00 83.19 90 VAL A O 1
ATOM 706 N N . GLY A 1 91 ? -1.246 -3.928 -3.506 1.00 80.88 91 GLY A N 1
ATOM 707 C CA . GLY A 1 91 ? -2.308 -4.816 -3.985 1.00 80.88 91 GLY A CA 1
ATOM 708 C C . GLY A 1 91 ? -2.660 -5.914 -2.975 1.00 80.88 91 GLY A C 1
ATOM 709 O O . GLY A 1 91 ? -3.832 -6.169 -2.718 1.00 80.88 91 GLY A O 1
ATOM 710 N N . THR A 1 92 ? -1.650 -6.521 -2.345 1.00 84.75 92 THR A N 1
ATOM 711 C CA . THR A 1 92 ? -1.858 -7.616 -1.383 1.00 84.75 92 THR A CA 1
ATOM 712 C C . THR A 1 92 ? -2.256 -7.094 0.002 1.00 84.75 92 THR A C 1
ATOM 714 O O . THR A 1 92 ? -3.242 -7.537 0.589 1.00 84.75 92 THR A O 1
ATOM 717 N N . LEU A 1 93 ? -1.496 -6.141 0.549 1.00 87.44 93 LEU A N 1
ATOM 718 C CA . LEU A 1 93 ? -1.694 -5.643 1.911 1.00 87.44 93 LEU A CA 1
ATOM 719 C C . LEU A 1 93 ? -2.687 -4.490 1.999 1.00 87.44 93 LEU A C 1
ATOM 721 O O . LEU A 1 93 ? -3.338 -4.343 3.028 1.00 87.44 93 LEU A O 1
ATOM 725 N N . GLY A 1 94 ? -2.835 -3.683 0.950 1.00 85.25 94 GLY A N 1
ATOM 726 C CA . GLY A 1 94 ? -3.848 -2.630 0.909 1.00 85.25 94 GLY A CA 1
ATOM 727 C C . GLY A 1 94 ? -5.251 -3.222 1.012 1.00 85.25 94 GLY A C 1
ATOM 728 O O . GLY A 1 94 ? -6.062 -2.721 1.788 1.00 85.25 94 GLY A O 1
ATOM 729 N N . LEU A 1 95 ? -5.509 -4.356 0.346 1.00 85.25 95 LEU A N 1
ATOM 730 C CA . LEU A 1 95 ? -6.768 -5.095 0.495 1.00 85.25 95 LEU A CA 1
ATOM 731 C C . LEU A 1 95 ? -6.995 -5.553 1.943 1.00 85.25 95 LEU A C 1
ATOM 733 O O . LEU A 1 95 ? -8.082 -5.385 2.493 1.00 85.25 95 LEU A O 1
ATOM 737 N N . PHE A 1 96 ? -5.953 -6.076 2.592 1.00 89.44 96 PHE A N 1
ATOM 738 C CA . PHE A 1 96 ? -6.018 -6.430 4.009 1.00 89.44 96 PHE A CA 1
ATOM 739 C C . PHE A 1 96 ? -6.315 -5.207 4.895 1.00 89.44 96 PHE A C 1
ATOM 741 O O . PHE A 1 96 ? -7.122 -5.300 5.825 1.00 89.44 96 PHE A O 1
ATOM 748 N N . GLN A 1 97 ? -5.726 -4.042 4.603 1.00 91.38 97 GLN A N 1
ATOM 749 C CA . GLN A 1 97 ? -6.010 -2.801 5.329 1.00 91.38 97 GLN A CA 1
ATOM 750 C C . GLN A 1 97 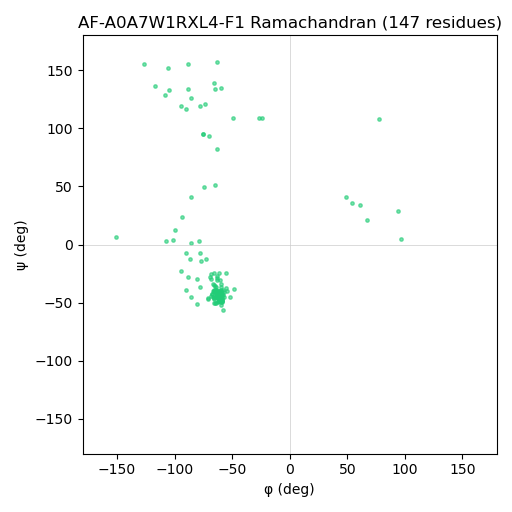? -7.448 -2.310 5.126 1.00 91.38 97 GLN A C 1
ATOM 752 O O . GLN A 1 97 ? -8.051 -1.837 6.087 1.00 91.38 97 GLN A O 1
ATOM 757 N N . TYR A 1 98 ? -8.038 -2.497 3.939 1.00 90.44 98 TYR A N 1
ATOM 758 C CA . TYR A 1 98 ? -9.434 -2.117 3.675 1.00 90.44 98 TYR A CA 1
ATOM 759 C C . TYR A 1 98 ? -10.422 -2.852 4.580 1.00 90.44 98 TYR A C 1
ATOM 761 O O . TYR A 1 98 ? -11.451 -2.289 4.941 1.00 90.44 98 TYR A O 1
ATOM 769 N N . LEU A 1 99 ? -10.098 -4.079 4.988 1.00 93.25 99 LEU A N 1
ATOM 770 C CA . LEU A 1 99 ? -10.907 -4.835 5.939 1.00 93.25 99 LEU A CA 1
ATOM 771 C C . LEU A 1 99 ? -10.549 -4.506 7.394 1.00 93.25 99 LEU A C 1
ATOM 773 O O . LEU A 1 99 ? -11.423 -4.316 8.241 1.00 93.25 99 LEU A O 1
ATOM 777 N N . THR A 1 100 ? -9.254 -4.454 7.703 1.00 94.69 100 THR A N 1
ATOM 778 C CA . THR A 1 100 ? -8.786 -4.382 9.092 1.00 94.69 100 THR A CA 1
ATOM 779 C C . THR A 1 100 ? -8.846 -2.990 9.706 1.00 94.69 100 THR A C 1
ATOM 781 O O . THR A 1 100 ? -9.084 -2.891 10.909 1.00 94.69 100 THR A O 1
ATOM 784 N N . VAL A 1 101 ? -8.702 -1.916 8.922 1.00 95.94 101 VAL A N 1
ATOM 785 C CA . VAL A 1 101 ? -8.811 -0.535 9.422 1.00 95.94 101 VAL A CA 1
ATOM 786 C C . VAL A 1 101 ? -10.237 -0.220 9.909 1.00 95.94 101 VAL A C 1
ATOM 788 O O . VAL A 1 101 ? -10.372 0.209 11.060 1.00 95.94 101 VAL A O 1
ATOM 791 N N . PRO A 1 102 ? -11.317 -0.487 9.140 1.00 96.38 102 PRO A N 1
ATOM 792 C CA . PRO A 1 102 ? -12.682 -0.311 9.640 1.00 96.38 102 PRO A CA 1
ATOM 793 C C . PRO A 1 102 ? -12.987 -1.204 10.843 1.00 96.38 102 PRO A C 1
ATOM 795 O O . PRO A 1 102 ? -13.589 -0.746 11.813 1.00 96.38 102 PRO A O 1
ATOM 798 N N . LEU A 1 103 ? -12.525 -2.461 10.824 1.00 96.44 103 LEU A N 1
ATO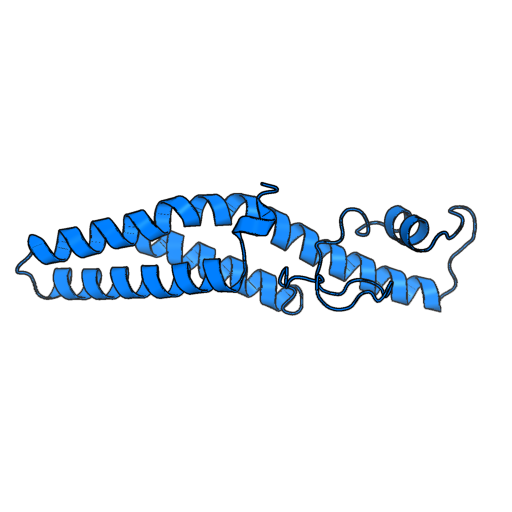M 799 C CA . LEU A 1 103 ? -12.718 -3.388 11.940 1.00 96.44 103 LEU A CA 1
ATOM 800 C C . LEU A 1 103 ? -12.033 -2.891 13.224 1.00 96.44 103 LEU A C 1
ATOM 802 O O . LEU A 1 103 ? -12.607 -2.982 14.312 1.00 96.44 103 LEU A O 1
ATOM 806 N N . LEU A 1 104 ? -10.828 -2.323 13.114 1.00 97.12 104 LEU A N 1
ATOM 807 C CA . LEU A 1 104 ? -10.142 -1.677 14.233 1.00 97.12 104 LEU A CA 1
ATOM 808 C C . LEU A 1 104 ? -10.959 -0.494 14.772 1.00 97.12 104 LEU A C 1
ATOM 810 O O . LEU A 1 104 ? -11.138 -0.395 15.983 1.00 97.12 104 LEU A O 1
ATOM 814 N N . GLY A 1 105 ? -11.506 0.352 13.893 1.00 96.12 105 GLY A N 1
ATOM 815 C CA . GLY A 1 105 ? -12.372 1.468 14.283 1.00 96.12 105 GLY A CA 1
ATOM 816 C C . GLY A 1 105 ? -13.632 1.012 15.029 1.00 96.12 105 GLY A C 1
ATOM 817 O O . GLY A 1 105 ? -13.908 1.497 16.125 1.00 96.12 105 GLY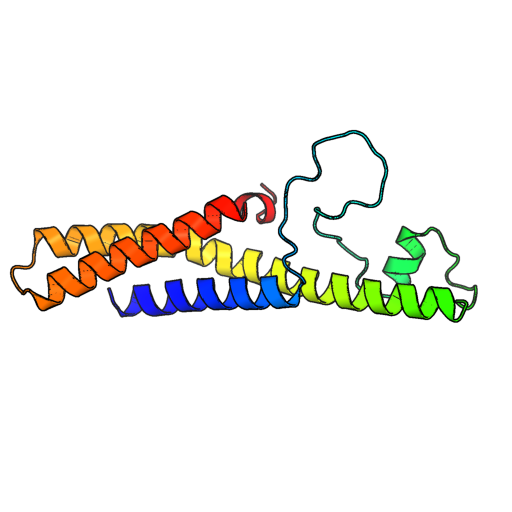 A O 1
ATOM 818 N N . ILE A 1 106 ? -14.355 0.026 14.487 1.00 96.56 106 ILE A N 1
ATOM 819 C CA . ILE A 1 106 ? -15.574 -0.530 15.100 1.00 96.56 106 ILE A CA 1
ATOM 820 C C . ILE A 1 106 ? -15.264 -1.150 16.464 1.00 96.56 106 ILE A C 1
ATOM 822 O O . ILE A 1 106 ? -15.948 -0.860 17.445 1.00 96.56 106 ILE A O 1
ATOM 826 N N . THR A 1 107 ? -14.221 -1.984 16.552 1.00 95.19 107 THR A N 1
ATOM 827 C CA . THR A 1 107 ? -13.850 -2.632 17.821 1.00 95.19 107 THR A CA 1
ATOM 828 C C . THR A 1 107 ? -13.395 -1.620 18.869 1.00 95.19 107 THR A C 1
ATOM 830 O O . THR A 1 107 ? -13.735 -1.779 20.039 1.00 95.19 107 THR A O 1
ATOM 833 N N . ALA A 1 108 ? -12.697 -0.554 18.469 1.00 94.88 108 ALA A N 1
ATOM 834 C CA . ALA A 1 108 ? -12.296 0.513 19.376 1.00 94.88 108 ALA A CA 1
ATOM 835 C C . ALA A 1 108 ? -13.498 1.324 19.895 1.00 94.88 108 ALA A C 1
ATOM 837 O O . ALA A 1 108 ? -13.587 1.573 21.097 1.00 94.88 108 ALA A O 1
ATOM 838 N N . ILE A 1 109 ? -14.461 1.666 19.032 1.00 95.06 109 ILE A N 1
ATOM 839 C CA . ILE A 1 109 ? -15.707 2.337 19.441 1.00 95.06 109 ILE A CA 1
ATOM 840 C C . ILE A 1 109 ? -16.523 1.438 20.380 1.00 95.06 109 ILE A C 1
ATOM 842 O O . ILE A 1 109 ? -16.970 1.894 21.430 1.00 95.06 109 ILE A O 1
ATOM 846 N N . ALA A 1 110 ? -16.667 0.150 20.058 1.00 94.38 110 ALA A N 1
ATOM 847 C CA . ALA A 1 110 ? -17.375 -0.805 20.909 1.00 94.38 110 ALA A CA 1
ATOM 848 C C . ALA A 1 110 ? -16.735 -0.919 22.306 1.00 94.38 110 ALA A C 1
ATOM 850 O O . ALA A 1 110 ? -17.443 -0.958 23.314 1.00 94.38 110 ALA A O 1
ATOM 851 N N . SER A 1 111 ? -15.399 -0.898 22.388 1.00 93.38 111 SER A N 1
ATOM 852 C CA . SER A 1 111 ? -14.679 -0.890 23.668 1.00 93.38 111 SER A CA 1
ATOM 853 C C . SER A 1 111 ? -14.946 0.363 24.511 1.00 93.38 111 SER A C 1
ATOM 855 O O . SER A 1 111 ? -14.943 0.261 25.737 1.00 93.38 111 SER A O 1
ATOM 857 N N . LEU A 1 112 ? -15.219 1.524 23.901 1.00 93.50 112 LEU A N 1
ATOM 858 C CA . LEU A 1 112 ? -15.565 2.745 24.645 1.00 93.50 112 LEU A CA 1
ATOM 859 C C . LEU A 1 112 ? -16.939 2.670 25.320 1.00 93.50 112 LEU A C 1
ATOM 861 O O . LEU A 1 112 ? -17.140 3.306 26.350 1.00 93.50 112 LEU A O 1
ATOM 865 N N . ILE A 1 113 ? -17.873 1.894 24.766 1.00 93.06 113 ILE A N 1
ATOM 866 C CA . ILE A 1 113 ? -19.239 1.779 25.297 1.00 93.06 113 ILE A CA 1
ATOM 867 C C . ILE A 1 113 ? -19.275 0.861 26.531 1.00 93.06 113 ILE A C 1
ATOM 869 O O . ILE A 1 113 ? -20.027 1.112 27.471 1.00 93.06 113 ILE A O 1
ATOM 873 N N . GLY A 1 114 ? -18.465 -0.204 26.543 1.00 84.00 114 GLY A N 1
ATOM 874 C CA . GLY A 1 114 ? -18.545 -1.260 27.561 1.00 84.00 114 GLY A CA 1
ATOM 875 C C . GLY A 1 114 ? -17.610 -1.113 28.766 1.00 84.00 114 GLY A C 1
ATOM 876 O O . GLY A 1 114 ? -17.885 -1.685 29.822 1.00 84.00 114 GLY A O 1
ATOM 877 N N . GLU A 1 115 ? -16.499 -0.380 28.652 1.00 82.50 115 GLU A N 1
ATOM 878 C CA . GLU A 1 115 ? -15.438 -0.419 29.666 1.00 82.50 115 GLU A CA 1
ATOM 879 C C . GLU A 1 115 ? -15.329 0.845 30.528 1.00 82.50 115 GLU A C 1
ATOM 881 O O . GLU A 1 115 ? -15.145 1.955 30.041 1.00 82.50 115 GLU A O 1
ATOM 886 N N . ARG A 1 116 ? -15.313 0.666 31.858 1.00 84.44 116 ARG A N 1
ATOM 887 C CA . ARG A 1 116 ? -15.017 1.744 32.829 1.00 84.44 116 ARG A CA 1
ATOM 888 C C . ARG A 1 116 ? -13.530 1.875 33.174 1.00 84.44 116 ARG A C 1
ATOM 890 O O . ARG A 1 116 ? -13.132 2.787 33.900 1.00 84.44 116 ARG A O 1
ATOM 897 N N . ARG A 1 117 ? -12.679 0.954 32.709 1.00 92.94 117 ARG A N 1
ATOM 898 C CA . ARG A 1 117 ? -11.250 0.946 33.055 1.00 92.94 117 ARG A CA 1
ATOM 899 C C . ARG A 1 117 ? -10.510 2.006 32.236 1.00 92.94 117 ARG A C 1
ATOM 901 O O . ARG A 1 117 ? -10.407 1.887 31.021 1.00 92.94 117 ARG A O 1
ATOM 908 N N . ARG A 1 118 ? -9.892 2.990 32.911 1.00 92.81 118 ARG A N 1
ATOM 909 C CA . ARG A 1 118 ? -9.104 4.075 32.275 1.00 92.81 118 ARG A CA 1
ATOM 910 C C . ARG A 1 118 ? -8.088 3.572 31.241 1.00 92.81 118 ARG A C 1
ATOM 912 O O . ARG A 1 118 ? -7.911 4.196 30.202 1.00 92.81 118 ARG A O 1
ATOM 919 N N . ARG A 1 119 ? -7.439 2.430 31.509 1.00 90.25 119 ARG A N 1
ATOM 920 C CA . ARG A 1 119 ? -6.479 1.812 30.577 1.00 90.25 119 ARG A CA 1
ATOM 921 C C . ARG A 1 119 ? -7.147 1.362 29.277 1.00 90.25 119 ARG A C 1
ATOM 923 O O . ARG A 1 119 ? -6.611 1.639 28.216 1.00 90.25 119 ARG A O 1
ATOM 930 N N . ALA A 1 120 ? -8.310 0.717 29.346 1.00 90.25 120 ALA A N 1
ATOM 931 C CA . ALA A 1 120 ? -9.022 0.261 28.155 1.00 90.25 120 ALA A CA 1
ATOM 932 C C . ALA A 1 120 ? -9.505 1.436 27.297 1.00 90.25 120 ALA A C 1
ATOM 934 O O . ALA A 1 120 ? -9.329 1.408 26.082 1.00 90.25 120 ALA A O 1
ATOM 935 N N . ILE A 1 121 ? -9.993 2.506 27.937 1.00 93.12 121 ILE A N 1
ATOM 936 C CA . ILE A 1 121 ? -10.366 3.758 27.261 1.00 93.12 121 ILE A CA 1
ATOM 937 C C . ILE A 1 121 ? -9.165 4.350 26.512 1.00 93.12 121 ILE A C 1
ATOM 939 O O . ILE A 1 121 ? -9.282 4.694 25.340 1.00 93.12 121 ILE A O 1
ATOM 943 N N . ALA A 1 122 ? -7.991 4.419 27.150 1.00 94.31 122 ALA A N 1
ATOM 944 C CA . ALA A 1 122 ? -6.786 4.941 26.507 1.00 94.31 122 ALA A CA 1
ATOM 945 C C . ALA A 1 122 ? -6.371 4.115 25.275 1.00 94.31 122 ALA A C 1
ATOM 947 O O . ALA A 1 122 ? -6.066 4.687 24.229 1.00 94.31 122 ALA A O 1
ATOM 948 N N . VAL A 1 123 ? -6.404 2.777 25.363 1.00 94.12 123 VAL A N 1
ATOM 949 C CA . VAL A 1 123 ? -6.088 1.914 24.209 1.00 94.12 123 VAL A CA 1
ATOM 950 C C . VAL A 1 123 ? -7.154 2.056 23.112 1.00 94.12 123 VAL A C 1
ATOM 952 O O . VAL A 1 123 ? -6.811 2.016 21.935 1.00 94.12 123 VAL A O 1
ATOM 955 N N . ALA A 1 124 ? -8.427 2.263 23.464 1.00 93.88 124 ALA A N 1
ATOM 956 C CA . ALA A 1 124 ? -9.498 2.485 22.492 1.00 93.88 124 ALA A CA 1
ATOM 957 C C . ALA A 1 124 ? -9.320 3.798 21.724 1.00 93.88 124 ALA A C 1
ATOM 959 O O . ALA A 1 124 ? -9.387 3.803 20.497 1.00 93.88 124 ALA A O 1
ATOM 960 N N . ILE A 1 125 ? -8.990 4.887 22.421 1.00 96.00 125 ILE A N 1
ATOM 961 C CA . ILE A 1 125 ? -8.657 6.169 21.785 1.00 96.00 125 ILE A CA 1
ATOM 962 C C . ILE A 1 125 ? -7.459 6.002 20.843 1.00 96.00 125 ILE A C 1
ATOM 964 O O . ILE A 1 125 ? -7.518 6.440 19.695 1.00 96.00 125 ILE A O 1
ATOM 968 N N . ALA A 1 126 ? -6.401 5.315 21.285 1.00 95.75 126 ALA A N 1
ATOM 969 C CA . ALA A 1 126 ? -5.247 5.030 20.434 1.00 95.75 126 ALA A CA 1
ATOM 970 C C . ALA A 1 126 ? -5.632 4.208 19.188 1.00 95.75 126 ALA A C 1
ATOM 972 O O . ALA A 1 126 ? -5.164 4.505 18.091 1.00 95.75 126 ALA A O 1
ATOM 973 N N . GLY A 1 127 ? -6.524 3.223 19.335 1.00 95.62 127 GLY A N 1
ATOM 974 C CA . GLY A 1 127 ? -7.052 2.425 18.228 1.00 95.62 127 GLY A CA 1
ATOM 975 C C . GLY A 1 127 ? -7.841 3.251 17.208 1.00 95.62 127 GLY A C 1
ATOM 976 O O . GLY A 1 127 ? -7.629 3.089 16.009 1.00 95.62 127 GLY A O 1
ATOM 977 N N . ILE A 1 128 ? -8.690 4.178 17.668 1.00 96.88 128 ILE A N 1
ATOM 978 C CA . ILE A 1 128 ? -9.425 5.110 16.795 1.00 96.88 128 ILE A CA 1
ATOM 979 C C . ILE A 1 128 ? -8.446 6.007 16.036 1.00 96.88 128 ILE A C 1
ATOM 981 O O . ILE A 1 128 ? -8.541 6.119 14.817 1.00 96.88 128 ILE A O 1
ATOM 985 N N . MET A 1 129 ? -7.473 6.602 16.731 1.00 97.38 129 MET A N 1
ATOM 986 C CA . MET A 1 129 ? -6.462 7.453 16.097 1.00 97.38 129 MET A CA 1
ATOM 987 C C . MET A 1 129 ? -5.654 6.683 15.048 1.00 97.38 129 MET A C 1
ATOM 989 O O . MET A 1 129 ? -5.457 7.180 13.941 1.00 97.38 129 MET A O 1
ATOM 993 N N . ALA A 1 130 ? -5.241 5.451 15.357 1.00 95.94 130 ALA A N 1
ATOM 994 C CA . ALA A 1 130 ? -4.547 4.586 14.410 1.00 95.94 130 ALA A CA 1
ATOM 995 C C . ALA A 1 130 ? -5.412 4.280 13.177 1.00 95.94 130 ALA A C 1
ATOM 997 O O . ALA A 1 130 ? -4.919 4.379 12.053 1.00 95.94 130 ALA A O 1
ATOM 998 N N . ALA A 1 131 ? -6.697 3.964 13.370 1.00 96.62 131 ALA A N 1
ATOM 999 C CA . ALA A 1 131 ? -7.625 3.709 12.273 1.00 96.62 131 ALA A CA 1
ATOM 1000 C C . ALA A 1 131 ? -7.821 4.949 11.382 1.00 96.62 131 ALA A C 1
ATOM 1002 O O . ALA A 1 131 ? -7.785 4.826 10.160 1.00 96.62 131 ALA A O 1
ATOM 1003 N N . LEU A 1 132 ? -7.960 6.141 11.973 1.00 96.69 132 LEU A N 1
ATOM 1004 C CA . LEU A 1 132 ? -8.101 7.398 11.232 1.00 96.69 132 LEU A CA 1
ATOM 1005 C C . LEU A 1 132 ? -6.841 7.747 10.43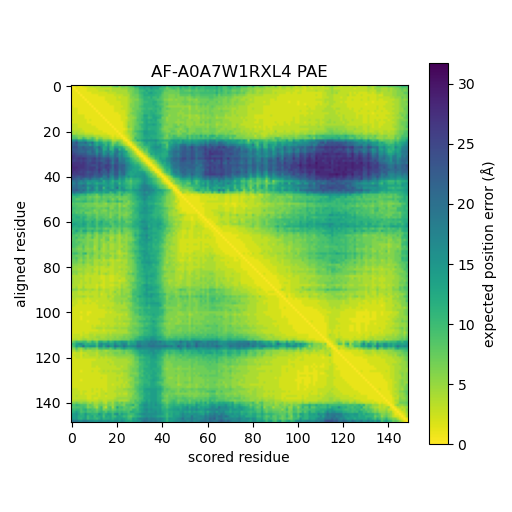4 1.00 96.69 132 LEU A C 1
ATOM 1007 O O . LEU A 1 132 ? -6.947 8.090 9.261 1.00 96.69 132 LEU A O 1
ATOM 1011 N N . ILE A 1 133 ? -5.655 7.631 11.039 1.00 95.44 133 ILE A N 1
ATOM 1012 C CA . ILE A 1 133 ? -4.381 7.921 10.363 1.00 95.44 133 ILE A CA 1
ATOM 1013 C C . ILE A 1 133 ? -4.146 6.929 9.220 1.00 95.44 133 ILE A C 1
ATOM 1015 O O . ILE A 1 133 ? -3.884 7.343 8.092 1.00 95.44 133 ILE A O 1
ATOM 1019 N N . CYS A 1 134 ? -4.280 5.625 9.485 1.00 93.75 134 CYS A N 1
ATOM 1020 C CA . CYS A 1 134 ? -4.076 4.598 8.462 1.00 93.75 134 CYS A CA 1
ATOM 1021 C C . CYS A 1 134 ? -5.115 4.725 7.343 1.00 93.75 134 CYS A C 1
ATOM 1023 O O . CYS A 1 134 ? -4.750 4.706 6.172 1.00 93.75 134 CYS A O 1
ATOM 1025 N N . GLY A 1 135 ? -6.392 4.919 7.687 1.00 93.38 135 GLY A N 1
ATOM 1026 C CA . GLY A 1 135 ? -7.455 5.152 6.711 1.00 93.38 135 GLY A CA 1
ATOM 1027 C C . GLY A 1 135 ? -7.198 6.403 5.871 1.00 93.38 135 GLY A C 1
ATOM 1028 O O . GLY A 1 135 ? -7.300 6.350 4.649 1.00 93.38 135 GLY A O 1
ATOM 1029 N N . GLY A 1 136 ? -6.780 7.502 6.502 1.00 91.81 136 GLY A N 1
ATOM 1030 C CA . GLY A 1 136 ? -6.393 8.737 5.820 1.00 91.81 136 GLY A CA 1
ATOM 1031 C C . GLY A 1 136 ? -5.275 8.518 4.802 1.00 91.81 136 GLY A C 1
ATOM 1032 O O . GLY A 1 136 ? -5.409 8.952 3.658 1.00 91.81 136 GLY A O 1
ATOM 1033 N N . PHE A 1 137 ? -4.225 7.772 5.167 1.00 88.75 137 PHE A N 1
ATOM 1034 C CA . PHE A 1 137 ? -3.180 7.387 4.216 1.00 88.75 137 PHE A CA 1
ATOM 1035 C C . PHE A 1 137 ? -3.743 6.567 3.055 1.00 88.75 137 PHE A C 1
ATOM 1037 O O . PHE A 1 137 ? -3.466 6.890 1.904 1.00 88.75 137 PHE A O 1
ATOM 1044 N N . MET A 1 138 ? -4.586 5.564 3.311 1.00 87.19 138 MET A N 1
ATOM 1045 C CA . MET A 1 138 ? -5.176 4.755 2.237 1.00 87.19 138 MET A CA 1
ATOM 1046 C C . MET A 1 138 ? -5.959 5.590 1.214 1.00 87.19 138 MET A C 1
ATOM 1048 O O . MET A 1 138 ? -5.856 5.338 0.011 1.00 87.19 138 MET A O 1
ATOM 1052 N N . PHE A 1 139 ? -6.719 6.588 1.678 1.00 84.75 139 PHE A N 1
ATOM 1053 C CA . PHE A 1 139 ? -7.447 7.508 0.800 1.00 84.75 139 PHE A CA 1
ATOM 1054 C C . PHE A 1 139 ? -6.509 8.461 0.060 1.00 84.75 139 PHE A C 1
ATOM 1056 O O . PHE A 1 139 ? -6.630 8.600 -1.154 1.00 84.75 139 PHE A O 1
ATOM 1063 N N . GLN A 1 140 ? -5.550 9.075 0.759 1.00 82.56 140 GLN A N 1
ATOM 1064 C CA . GLN A 1 140 ? -4.577 9.989 0.153 1.00 82.56 140 GLN A CA 1
ATOM 1065 C C . GLN A 1 140 ? -3.742 9.303 -0.937 1.00 82.56 140 GLN A C 1
ATOM 1067 O O . GLN A 1 140 ? -3.381 9.931 -1.931 1.00 82.56 140 GLN A O 1
ATOM 1072 N N . ARG A 1 141 ? -3.400 8.027 -0.737 1.00 74.31 141 ARG A N 1
ATOM 1073 C CA . ARG A 1 141 ? -2.584 7.239 -1.665 1.00 74.31 141 ARG A CA 1
ATOM 1074 C C . ARG A 1 141 ? -3.400 6.569 -2.783 1.00 74.31 141 ARG A C 1
ATOM 1076 O O . ARG A 1 141 ? -2.816 5.849 -3.588 1.00 74.31 141 ARG A O 1
ATOM 1083 N N . GLU A 1 142 ? -4.718 6.773 -2.821 1.00 74.00 142 GLU A N 1
ATOM 1084 C CA . GLU A 1 142 ? -5.638 6.185 -3.803 1.00 74.00 142 GLU A CA 1
ATOM 1085 C C . GLU A 1 142 ? -5.479 4.663 -3.986 1.00 74.00 142 GLU A C 1
ATOM 1087 O O . GLU A 1 142 ? -5.553 4.158 -5.108 1.00 74.00 142 GLU A O 1
ATOM 1092 N N . TYR A 1 143 ? -5.277 3.890 -2.906 1.00 70.00 143 TYR A N 1
ATOM 1093 C CA . TYR A 1 143 ? -5.049 2.435 -3.017 1.00 70.00 143 TYR A CA 1
ATOM 1094 C C . TYR A 1 143 ? -6.156 1.696 -3.786 1.00 70.00 143 TYR A C 1
ATOM 1096 O O . TYR A 1 143 ? -5.887 0.673 -4.415 1.00 70.00 143 TYR A O 1
ATOM 1104 N N . PHE A 1 144 ? -7.370 2.245 -3.829 1.00 65.69 144 PHE A N 1
ATOM 1105 C CA . PHE A 1 144 ? -8.486 1.724 -4.616 1.00 65.69 144 PHE A CA 1
ATOM 1106 C C . PHE A 1 144 ? -8.189 1.674 -6.124 1.00 65.69 144 PHE A C 1
ATOM 1108 O O . PHE A 1 144 ? -8.589 0.721 -6.781 1.00 65.69 144 PHE A O 1
ATOM 1115 N N . THR A 1 145 ? -7.420 2.623 -6.670 1.00 60.88 145 THR A N 1
ATOM 1116 C CA . THR A 1 145 ? -7.034 2.626 -8.098 1.00 60.88 145 THR A CA 1
ATOM 1117 C C . THR A 1 145 ? -6.086 1.482 -8.450 1.00 60.88 145 THR A C 1
ATOM 1119 O O . THR A 1 145 ? -6.049 1.015 -9.586 1.00 60.88 145 THR A O 1
ATOM 1122 N N . SER A 1 146 ? -5.329 0.986 -7.468 1.00 55.81 146 SER A N 1
ATOM 1123 C CA . SER A 1 146 ? -4.407 -0.134 -7.667 1.00 55.81 146 SER A CA 1
ATOM 1124 C C . SER A 1 146 ? -5.104 -1.499 -7.718 1.00 55.81 146 SER A C 1
ATOM 1126 O O . SER A 1 146 ? -4.494 -2.462 -8.185 1.00 55.81 146 SER A O 1
ATOM 1128 N N . LEU A 1 147 ? -6.376 -1.578 -7.296 1.00 55.81 147 LEU A N 1
ATOM 1129 C CA . LEU A 1 147 ? -7.183 -2.804 -7.313 1.00 55.81 147 LEU A CA 1
ATOM 1130 C C . LEU A 1 147 ? -7.726 -3.158 -8.708 1.00 55.81 147 LEU A C 1
ATOM 1132 O O . LEU A 1 147 ? -8.253 -4.253 -8.881 1.00 55.81 147 LEU A O 1
ATOM 1136 N N . GLY A 1 148 ? -7.560 -2.284 -9.708 1.00 53.34 148 GLY A N 1
ATOM 1137 C CA . GLY A 1 148 ? -7.943 -2.576 -11.095 1.00 53.34 148 GLY A CA 1
ATOM 1138 C C . GLY A 1 148 ? -9.452 -2.715 -11.327 1.00 53.34 148 GLY A C 1
ATOM 1139 O O . GLY A 1 148 ? -9.837 -3.357 -12.302 1.00 53.34 148 GLY A O 1
ATOM 1140 N N . LEU A 1 149 ? -10.267 -2.148 -10.428 1.00 49.16 149 LEU A N 1
ATOM 1141 C CA . LEU A 1 149 ? -11.712 -1.960 -10.597 1.00 49.16 149 LEU A CA 1
ATOM 1142 C C . LEU A 1 149 ? -12.012 -0.663 -11.353 1.00 49.16 149 LEU A C 1
ATOM 1144 O O . LEU A 1 149 ? -11.281 0.329 -11.124 1.00 49.16 149 LEU A O 1
#

Solvent-accessible surface area (backbone atoms only — not comparable to full-atom values): 8453 Å² total; per-residue (Å²): 106,69,84,52,46,52,56,55,51,51,54,50,52,51,52,52,54,43,29,56,74,45,68,63,69,49,63,46,82,74,79,73,73,102,61,99,57,89,67,91,20,58,86,68,83,64,32,55,41,71,69,31,43,29,60,76,70,72,46,64,88,87,58,82,73,52,76,68,54,46,53,53,45,53,54,46,22,54,46,33,42,42,43,53,52,43,51,53,48,45,51,60,48,44,55,51,43,68,56,48,33,56,50,36,32,52,54,18,55,54,47,57,75,75,53,87,48,69,68,59,42,53,54,21,52,52,31,38,53,50,22,52,52,51,48,48,48,44,62,77,50,40,54,68,67,66,66,75,116

Mean predicted aligned error: 7.98 Å

Secondary structure (DSSP, 8-state):
-HHHHHHHHHHHHHHHHHHHHHTS-------SS---S--SSS--TT-SSHHHHHHHHT--TTSPPPHHHHHHHHHHHHHHHHHHHHHHHIIIIIHHHHHHHHHHHHHHHHHHHH---HHHHHHHHHHHHHHHHHHHHHHHTTGGGGGT-